Protein AF-A0A2V5QU78-F1 (afdb_monomer_lite)

Structure (mmCIF, N/CA/C/O backbone):
data_AF-A0A2V5QU78-F1
#
_entry.id   AF-A0A2V5QU78-F1
#
loop_
_atom_site.group_PDB
_atom_site.id
_atom_site.type_symbol
_atom_site.label_atom_id
_atom_site.label_alt_id
_atom_site.label_comp_id
_atom_site.label_asym_id
_atom_site.label_entity_id
_atom_site.label_seq_id
_atom_site.pdbx_PDB_ins_code
_atom_site.Cartn_x
_atom_site.Cartn_y
_atom_site.Cartn_z
_atom_site.occupancy
_atom_site.B_iso_or_equiv
_atom_site.auth_seq_id
_atom_site.auth_comp_id
_atom_site.auth_asym_id
_atom_site.auth_atom_id
_atom_site.pdbx_PDB_model_num
ATOM 1 N N . PRO A 1 1 ? 3.666 12.009 -5.094 1.00 81.62 1 PRO A N 1
ATOM 2 C CA . PRO A 1 1 ? 4.427 12.496 -6.275 1.00 81.62 1 PRO A CA 1
ATOM 3 C C . PRO A 1 1 ? 5.603 11.560 -6.577 1.00 81.62 1 PRO A C 1
ATOM 5 O O . PRO A 1 1 ? 6.200 11.062 -5.628 1.00 81.62 1 PRO A O 1
ATOM 8 N N . GLY A 1 2 ? 5.896 11.275 -7.852 1.00 92.31 2 GLY A N 1
ATOM 9 C CA . GLY A 1 2 ? 6.987 10.364 -8.243 1.00 92.31 2 GLY A CA 1
ATOM 10 C C . GLY A 1 2 ? 6.692 8.868 -8.067 1.00 92.31 2 GLY A C 1
ATOM 11 O O . GLY A 1 2 ? 7.612 8.061 -8.052 1.00 92.31 2 GLY A O 1
ATOM 12 N N . SER A 1 3 ? 5.425 8.487 -7.890 1.00 94.56 3 SER A N 1
ATOM 13 C CA . SER A 1 3 ? 5.021 7.076 -7.829 1.00 94.56 3 SER A CA 1
ATOM 14 C C . SER A 1 3 ? 4.537 6.612 -9.197 1.00 94.56 3 SER A C 1
ATOM 16 O O . SER A 1 3 ? 3.856 7.366 -9.890 1.00 94.56 3 SER A O 1
ATOM 18 N N . VAL A 1 4 ? 4.882 5.381 -9.567 1.00 95.94 4 VAL A N 1
ATOM 19 C CA . VAL A 1 4 ? 4.459 4.750 -10.822 1.00 95.94 4 VAL A CA 1
ATOM 20 C C . VAL A 1 4 ? 3.475 3.645 -10.485 1.00 95.94 4 VAL A C 1
ATOM 22 O O . VAL A 1 4 ? 3.789 2.758 -9.692 1.00 95.94 4 VAL A O 1
ATOM 25 N N . ILE A 1 5 ? 2.290 3.703 -11.083 1.00 95.94 5 ILE A N 1
ATOM 26 C CA . ILE A 1 5 ? 1.247 2.693 -10.923 1.00 95.94 5 ILE A CA 1
ATOM 27 C C . ILE A 1 5 ? 1.146 1.914 -12.232 1.00 95.94 5 ILE A C 1
ATOM 29 O O . ILE A 1 5 ? 0.866 2.498 -13.278 1.00 95.94 5 ILE A O 1
ATOM 33 N N . GLY A 1 6 ? 1.427 0.612 -12.176 1.00 95.75 6 GLY A N 1
ATOM 34 C CA . GLY A 1 6 ? 1.298 -0.292 -13.312 1.00 95.75 6 GLY A CA 1
ATOM 35 C C . GLY A 1 6 ? -0.149 -0.447 -13.790 1.00 95.75 6 GLY A C 1
ATOM 36 O O . GLY A 1 6 ? -1.106 -0.038 -13.130 1.00 95.75 6 GLY A O 1
ATOM 37 N N . ARG A 1 7 ? -0.328 -1.078 -14.950 1.00 96.81 7 ARG A N 1
ATOM 38 C CA . ARG A 1 7 ? -1.654 -1.391 -15.502 1.00 96.81 7 ARG A CA 1
ATOM 39 C C . ARG A 1 7 ? -2.380 -2.408 -14.614 1.00 96.81 7 ARG A C 1
ATOM 41 O O . ARG A 1 7 ? -1.727 -3.260 -14.014 1.00 96.81 7 ARG A O 1
ATOM 48 N N . GLU A 1 8 ? -3.710 -2.343 -14.563 1.00 97.12 8 GLU A N 1
ATOM 49 C CA . GLU A 1 8 ? -4.556 -3.249 -13.766 1.00 97.12 8 GLU A CA 1
ATOM 50 C C . GLU A 1 8 ? -4.205 -3.277 -12.266 1.00 97.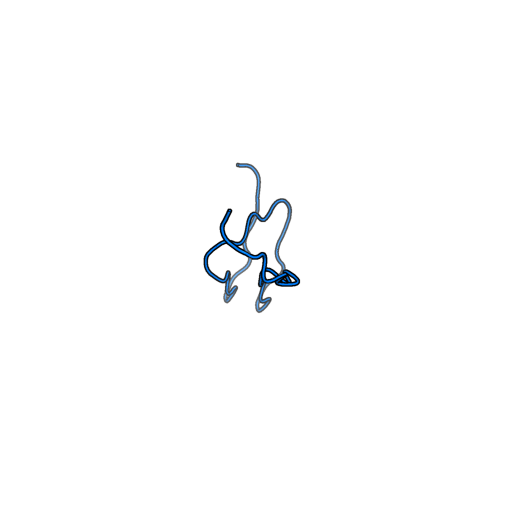12 8 GLU A C 1
ATOM 52 O O . GLU A 1 8 ? -4.323 -4.308 -11.606 1.00 97.12 8 GLU A O 1
ATOM 57 N N . CYS A 1 9 ? -3.736 -2.157 -11.707 1.00 96.69 9 CYS A N 1
ATOM 58 C CA . CYS A 1 9 ? -3.495 -2.063 -10.269 1.00 96.69 9 CYS A CA 1
ATOM 59 C C . CYS A 1 9 ? -4.758 -1.678 -9.497 1.00 96.69 9 CYS A C 1
ATOM 61 O O . CYS A 1 9 ? -5.566 -0.878 -9.967 1.00 96.69 9 CYS A O 1
ATOM 63 N N . MET A 1 10 ? -4.866 -2.156 -8.255 1.00 96.50 10 MET A N 1
ATOM 64 C CA . MET A 1 10 ? -5.907 -1.734 -7.315 1.00 96.50 10 MET A CA 1
ATOM 65 C C . MET A 1 10 ? -5.291 -1.113 -6.060 1.00 96.50 10 MET A C 1
ATOM 67 O O . MET A 1 10 ? -4.492 -1.742 -5.366 1.00 96.50 10 MET A O 1
ATOM 71 N N . ILE 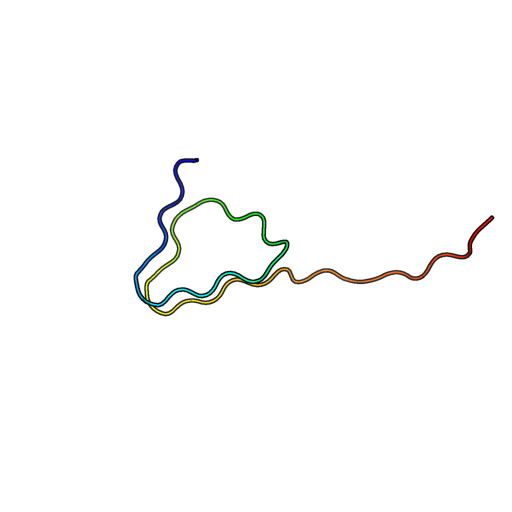A 1 11 ? -5.692 0.117 -5.744 1.00 94.88 11 ILE A N 1
ATOM 72 C CA . ILE A 1 11 ? -5.269 0.828 -4.534 1.00 94.88 11 ILE A CA 1
ATOM 73 C C . ILE A 1 11 ? -6.499 1.015 -3.653 1.00 94.88 11 ILE A C 1
ATOM 75 O O . ILE A 1 11 ? -7.460 1.668 -4.057 1.00 94.88 11 ILE A O 1
ATOM 79 N N . TYR A 1 12 ? -6.477 0.432 -2.456 1.00 95.75 12 TYR A N 1
ATOM 80 C CA . TYR A 1 12 ? -7.568 0.604 -1.500 1.00 95.75 12 TYR A CA 1
ATOM 81 C C . TYR A 1 12 ? -7.582 2.029 -0.920 1.00 95.75 12 TYR A C 1
ATOM 83 O O . TYR A 1 12 ? -6.520 2.642 -0.762 1.00 95.75 12 TYR A O 1
ATOM 91 N N . PRO A 1 13 ? -8.763 2.557 -0.549 1.00 94.06 13 PRO A N 1
ATOM 92 C CA . PRO A 1 13 ? -8.865 3.834 0.150 1.00 94.06 13 PRO A CA 1
ATOM 93 C C . PRO A 1 13 ? -7.988 3.879 1.409 1.00 94.06 13 PRO A C 1
ATOM 95 O O . PRO A 1 13 ? -7.811 2.873 2.096 1.00 94.06 13 PRO A O 1
ATOM 98 N N . GLY A 1 14 ? -7.433 5.053 1.714 1.00 91.69 14 GLY A N 1
ATOM 99 C CA . GLY A 1 14 ? -6.585 5.261 2.896 1.00 91.69 14 GLY A CA 1
ATOM 100 C C . GLY A 1 14 ? -5.135 4.781 2.752 1.00 91.69 14 GLY A C 1
ATOM 101 O O . GLY A 1 14 ? -4.340 4.964 3.670 1.00 91.69 14 GLY A O 1
ATOM 102 N N . VAL A 1 15 ? -4.749 4.209 1.608 1.00 94.44 15 VAL A N 1
ATOM 103 C CA . VAL A 1 15 ? -3.357 3.832 1.332 1.00 94.44 15 VAL A CA 1
ATOM 104 C C . VAL A 1 15 ? -2.513 5.067 1.000 1.00 94.44 15 VAL A C 1
ATOM 106 O O . VAL A 1 15 ? -2.800 5.795 0.052 1.00 94.44 15 VAL A O 1
ATOM 109 N N . ASN A 1 16 ? -1.406 5.255 1.725 1.00 92.94 16 ASN A N 1
ATOM 110 C CA . ASN A 1 16 ? -0.338 6.183 1.349 1.00 92.94 16 ASN A CA 1
ATOM 111 C C . ASN A 1 16 ? 0.818 5.390 0.723 1.00 92.94 16 ASN A C 1
ATOM 113 O O . ASN A 1 16 ? 1.633 4.801 1.431 1.00 92.94 16 ASN A O 1
ATOM 117 N N . PHE A 1 17 ? 0.848 5.323 -0.608 1.00 92.44 17 PHE A N 1
ATOM 118 C CA . PHE A 1 17 ? 1.839 4.546 -1.354 1.00 92.44 17 PHE A CA 1
ATOM 119 C C . PHE A 1 17 ? 2.924 5.444 -1.960 1.00 92.44 17 PHE A C 1
ATOM 121 O O . PHE A 1 17 ? 2.626 6.498 -2.526 1.00 92.44 17 PHE A O 1
ATOM 128 N N . ARG A 1 18 ? 4.185 4.997 -1.884 1.00 94.19 18 ARG A N 1
ATOM 129 C CA . ARG A 1 18 ? 5.324 5.578 -2.607 1.00 94.19 18 ARG A CA 1
ATOM 130 C C . ARG A 1 18 ? 6.144 4.470 -3.259 1.00 94.19 18 ARG A C 1
ATOM 132 O O . ARG A 1 18 ? 6.432 3.469 -2.613 1.00 94.19 18 ARG A O 1
ATOM 139 N N . GLY A 1 19 ? 6.560 4.689 -4.504 1.00 93.88 19 GLY A N 1
ATOM 140 C CA . GLY A 1 19 ? 7.410 3.766 -5.258 1.00 93.88 19 GLY A CA 1
ATOM 141 C C . GLY A 1 19 ? 6.770 3.314 -6.567 1.00 93.88 19 GLY A C 1
ATOM 142 O O . GLY A 1 19 ? 5.968 4.041 -7.159 1.00 93.88 19 GLY A O 1
ATOM 143 N N . VAL A 1 20 ? 7.150 2.120 -7.020 1.00 96.38 20 VAL A N 1
ATOM 144 C CA . VAL A 1 20 ? 6.656 1.503 -8.257 1.00 96.38 20 VAL A CA 1
ATOM 145 C C . VAL A 1 20 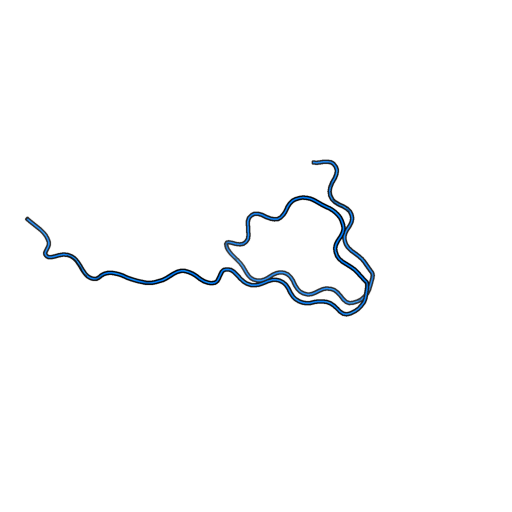? 5.765 0.320 -7.898 1.00 96.38 20 VAL A C 1
ATOM 147 O O . VAL A 1 20 ? 6.220 -0.624 -7.256 1.00 96.38 20 VAL A O 1
ATOM 150 N N . LEU A 1 21 ? 4.500 0.373 -8.309 1.00 96.56 21 LEU A N 1
ATOM 151 C CA . LEU A 1 21 ? 3.569 -0.743 -8.200 1.00 96.56 21 LEU A CA 1
ATOM 152 C C . LEU A 1 21 ? 3.566 -1.518 -9.520 1.00 96.56 21 LEU A C 1
ATOM 154 O O . LEU A 1 21 ? 3.257 -0.953 -10.569 1.00 96.56 21 LEU A O 1
ATOM 158 N N . ALA A 1 22 ? 3.932 -2.798 -9.471 1.00 95.94 22 ALA A N 1
ATOM 159 C CA . ALA A 1 22 ? 3.954 -3.667 -10.644 1.00 95.94 22 ALA A CA 1
ATOM 160 C C . ALA A 1 22 ? 2.540 -3.910 -11.199 1.00 95.94 22 ALA A C 1
ATOM 162 O O . ALA A 1 22 ? 1.552 -3.822 -10.474 1.00 95.94 22 ALA A O 1
ATOM 163 N N . ASN A 1 23 ? 2.443 -4.251 -12.485 1.00 97.25 23 ASN A N 1
ATOM 164 C CA . ASN A 1 23 ? 1.160 -4.532 -13.139 1.00 97.25 23 ASN A CA 1
ATOM 165 C C . 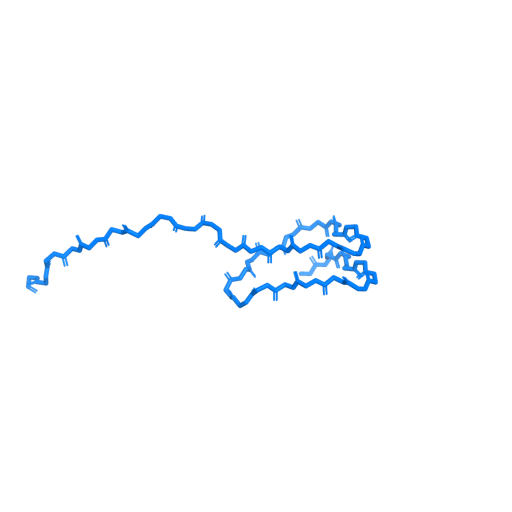ASN A 1 23 ? 0.373 -5.635 -12.409 1.00 97.25 23 ASN A C 1
ATOM 167 O O . ASN A 1 23 ? 0.969 -6.567 -11.870 1.00 97.25 23 ASN A O 1
ATOM 171 N N . GLY A 1 24 ? -0.959 -5.540 -12.414 1.00 97.06 24 GLY A N 1
ATOM 172 C CA . GLY A 1 24 ? -1.845 -6.542 -11.810 1.00 97.06 24 GLY A CA 1
ATOM 173 C C . GLY A 1 24 ? -1.746 -6.649 -10.283 1.00 97.06 24 GLY A C 1
ATOM 174 O O . GLY A 1 24 ? -2.205 -7.634 -9.709 1.00 97.06 24 GLY A O 1
ATOM 175 N N . SER A 1 25 ? -1.110 -5.680 -9.616 1.00 96.56 25 SER A N 1
ATOM 176 C CA . SER A 1 25 ? -0.872 -5.721 -8.171 1.00 96.56 25 SER A CA 1
ATOM 177 C C . SER A 1 25 ? -1.932 -4.953 -7.384 1.00 96.56 25 SER A C 1
ATOM 179 O O . SER A 1 25 ? -2.508 -3.967 -7.847 1.00 96.56 25 SER A O 1
ATOM 181 N N . MET A 1 26 ? -2.151 -5.372 -6.139 1.00 95.69 26 MET A N 1
ATOM 182 C CA . MET A 1 26 ? -3.056 -4.712 -5.202 1.00 95.69 26 MET A CA 1
ATOM 183 C C . MET A 1 26 ? -2.290 -4.203 -3.984 1.00 95.69 26 MET A C 1
ATOM 185 O O . MET A 1 26 ? -1.505 -4.940 -3.390 1.00 95.69 26 MET A O 1
ATOM 189 N N . VAL A 1 27 ? -2.576 -2.970 -3.565 1.00 96.00 27 VAL A N 1
ATOM 190 C CA . VAL A 1 27 ? -2.091 -2.414 -2.297 1.00 96.00 27 VAL A CA 1
ATOM 191 C C . VAL A 1 27 ? -3.274 -2.099 -1.397 1.00 96.00 27 VAL A C 1
ATOM 193 O O . VAL A 1 27 ? -4.214 -1.406 -1.791 1.00 96.00 27 VAL A O 1
ATOM 196 N N . LYS A 1 28 ? -3.197 -2.588 -0.159 1.00 95.62 28 LYS A N 1
ATOM 197 C CA . LYS A 1 28 ? -4.141 -2.278 0.913 1.00 95.62 28 LYS A CA 1
ATOM 198 C C . LYS A 1 28 ? -3.405 -1.903 2.187 1.00 95.62 28 LYS A C 1
ATOM 200 O O . LYS A 1 28 ? -2.332 -2.435 2.469 1.00 95.62 28 LYS A O 1
ATOM 205 N N . LEU A 1 29 ? -3.999 -1.000 2.957 1.00 94.38 29 LEU A N 1
ATOM 206 C CA . LEU A 1 29 ? -3.491 -0.634 4.267 1.00 94.38 29 LEU A CA 1
ATOM 207 C C . LEU A 1 29 ? -3.804 -1.780 5.235 1.00 94.38 29 LEU A C 1
ATOM 209 O O . LEU A 1 29 ? -4.968 -2.091 5.481 1.00 94.38 29 LEU A O 1
ATOM 213 N N . ARG A 1 30 ? -2.766 -2.426 5.769 1.00 91.94 30 ARG A N 1
ATOM 214 C CA . ARG A 1 30 ? -2.906 -3.341 6.903 1.00 91.94 30 ARG A CA 1
ATOM 215 C C . ARG A 1 30 ? -2.650 -2.538 8.170 1.00 91.94 30 ARG A C 1
ATOM 217 O O . ARG A 1 30 ? -1.501 -2.290 8.515 1.00 91.94 30 ARG A O 1
ATOM 224 N N . GLN A 1 31 ? -3.726 -2.126 8.823 1.00 90.94 31 GLN A N 1
AT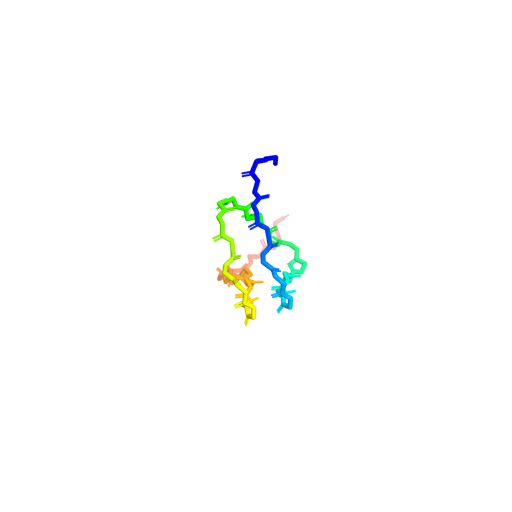OM 225 C CA . GLN A 1 31 ? -3.673 -1.415 10.091 1.00 90.94 31 GLN A CA 1
ATOM 226 C C . GLN A 1 31 ? -4.294 -2.285 11.182 1.00 90.94 31 GLN A C 1
ATOM 228 O O . GLN A 1 31 ? -5.381 -2.831 10.999 1.00 90.94 31 GLN A O 1
ATOM 233 N N . GLU A 1 32 ? -3.600 -2.413 12.308 1.00 93.62 32 GLU A N 1
ATOM 234 C CA . GLU A 1 32 ? -4.165 -3.005 13.518 1.00 93.62 32 GLU A CA 1
ATOM 235 C C . GLU A 1 32 ? -5.035 -1.964 14.225 1.00 93.62 32 GLU A C 1
ATOM 237 O O . GLU A 1 32 ? -4.677 -0.787 14.314 1.00 93.62 32 GLU A O 1
ATOM 242 N N . LEU A 1 33 ? -6.211 -2.390 14.681 1.00 92.12 33 LEU A N 1
ATOM 243 C CA . LEU A 1 33 ? -7.174 -1.517 15.338 1.00 92.12 33 LEU A CA 1
ATOM 244 C C . LEU A 1 33 ? -7.110 -1.746 16.843 1.00 92.12 33 LEU A C 1
ATOM 246 O O . LEU A 1 33 ? -7.207 -2.880 17.306 1.00 92.12 33 LEU A O 1
ATOM 250 N N . GLN A 1 34 ? -6.999 -0.656 17.596 1.00 94.62 34 GLN A N 1
ATOM 251 C CA . GLN A 1 34 ? -7.126 -0.666 19.045 1.00 94.62 34 GLN A CA 1
ATOM 252 C C . GLN A 1 34 ? -8.370 0.128 19.437 1.00 94.62 34 GLN A C 1
ATOM 254 O O . GLN A 1 34 ? -8.539 1.275 19.024 1.00 94.62 34 GLN A O 1
ATOM 259 N N . VAL A 1 35 ? -9.239 -0.486 20.237 1.00 93.38 35 VAL A N 1
ATOM 260 C CA . VAL A 1 35 ? -10.386 0.197 20.842 1.00 93.38 35 VAL A CA 1
ATOM 261 C C . VAL A 1 35 ? -9.918 0.838 22.147 1.00 93.38 35 VAL A C 1
ATOM 263 O O . VAL A 1 35 ? -9.328 0.164 22.988 1.00 93.38 35 VAL A O 1
ATOM 266 N N . LE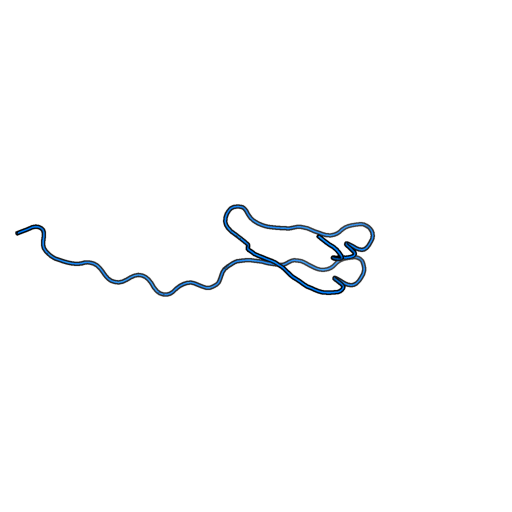U A 1 36 ? -10.159 2.140 22.299 1.00 95.00 36 LEU A N 1
ATOM 267 C CA . LEU A 1 36 ? -9.838 2.913 23.501 1.00 95.00 36 LEU A CA 1
ATOM 268 C C . LEU A 1 36 ? -11.134 3.413 24.148 1.00 95.00 36 LEU A C 1
ATOM 270 O O . LEU A 1 36 ? -12.075 3.781 23.443 1.00 95.00 36 LEU A O 1
ATOM 274 N N . GLU A 1 37 ? -11.180 3.457 25.479 1.00 93.12 37 GLU A N 1
ATOM 275 C CA . GLU A 1 37 ? -12.296 4.069 26.204 1.00 93.12 37 GLU A CA 1
ATOM 276 C C . GLU A 1 37 ? -12.263 5.596 26.063 1.00 93.12 37 GLU A C 1
ATOM 278 O O . GLU A 1 37 ? -11.212 6.232 26.192 1.00 93.12 37 GLU A O 1
ATOM 283 N N . LYS A 1 38 ? -13.429 6.193 25.798 1.00 88.56 38 LYS A N 1
ATOM 284 C CA . LYS A 1 38 ? -13.593 7.647 25.728 1.00 88.56 38 LYS A CA 1
ATOM 285 C C . LYS A 1 38 ? -13.603 8.214 27.153 1.00 88.56 38 LYS A C 1
ATOM 287 O O . LYS A 1 38 ? -14.503 7.879 27.917 1.00 88.56 38 LYS A O 1
ATOM 292 N N . ARG A 1 39 ? -12.607 9.039 27.491 1.00 83.00 39 ARG A N 1
ATOM 293 C CA . ARG A 1 39 ? -12.541 9.802 28.750 1.00 83.00 39 ARG A CA 1
ATOM 294 C C . ARG A 1 39 ? -13.258 11.139 28.633 1.00 83.00 39 ARG A C 1
ATOM 296 O O . ARG A 1 39 ? -13.260 11.697 27.510 1.00 83.00 39 ARG A O 1
#

Foldseek 3Di:
DQEAEAACEAEDPPDDDHYYHYHNYYDDDDDDDDDDDDD

Radius of gyration: 14.37 Å; chains: 1; bounding box: 21×19×44 Å

Secondary structure (DSSP, 8-state):
---EE-TT-EE-TT----SEEPTT-EE------------

pLDDT: mean 93.98, std 3.33, range [81.62, 97.25]

Sequence (39 aa):
PGSVIGRECMIYPGVNFRGVLANGSMVKLRQELQVLEKR